Protein AF-A0A2V6NFR3-F1 (afdb_monomer_lite)

Foldseek 3Di:
DPDDPPQDPVNQVVVCPDADADEDQEDDDDQDGPHNDHFKYFNFAQLDHDDPDCVVPPQADDPRNHDGDMDGPDDPVVVVVVCVVDPDDVVD

Sequence (92 aa):
MLYGPGATSVHRQTLANCWLWIANYHAEPRNTAPWGTWRMWQYCGDGKCNLRPRSLFPKSVANIRKAERNIFRGDNAALQAFWRENAWYPSG

Radius of gyration: 15.56 Å; chains: 1; bounding box: 42×28×41 Å

pLDDT: mean 93.52, std 5.65, range [55.22, 98.25]

Secondary structure (DSSP, 8-state):
--S-TT--HHHHHHHHTSPPEEE-SSSPPPPBTTBSS-SEEEEEBTTB---SSTTTS-S-BTTBSS--EEEESS-HHHHHHHHHHH---TT-

Structure (mmCIF, N/CA/C/O backbone):
data_AF-A0A2V6NFR3-F1
#
_entry.id   AF-A0A2V6NFR3-F1
#
loop_
_atom_site.group_PDB
_atom_site.id
_atom_site.type_symbol
_atom_site.label_atom_id
_atom_site.label_alt_id
_atom_site.label_comp_id
_atom_site.label_asym_id
_atom_site.label_entity_id
_atom_site.label_seq_id
_atom_site.pdbx_PDB_ins_code
_atom_site.Cartn_x
_atom_site.Cartn_y
_atom_site.Cartn_z
_atom_site.occupancy
_atom_site.B_iso_or_equiv
_atom_site.auth_seq_id
_atom_site.auth_comp_id
_atom_site.auth_asym_id
_atom_site.auth_atom_id
_atom_site.pdbx_PDB_model_num
ATOM 1 N N . MET A 1 1 ? 4.208 2.936 15.392 1.00 73.38 1 MET A N 1
ATOM 2 C CA . MET A 1 1 ? 2.742 3.112 15.262 1.00 73.38 1 MET A CA 1
ATOM 3 C C . MET A 1 1 ? 2.504 4.092 14.126 1.00 73.38 1 MET A C 1
ATOM 5 O O . MET A 1 1 ? 3.291 5.021 14.014 1.00 73.38 1 MET A O 1
ATOM 9 N N . LEU A 1 2 ? 1.504 3.868 13.267 1.00 83.94 2 LEU A N 1
ATOM 10 C CA . LEU A 1 2 ? 1.258 4.688 12.059 1.00 83.94 2 LEU A CA 1
ATOM 11 C C . LEU A 1 2 ? 0.086 5.669 12.223 1.00 83.94 2 LEU A C 1
ATOM 13 O O . LEU A 1 2 ? -0.522 6.097 11.250 1.00 83.94 2 LEU A O 1
ATOM 17 N N . TYR A 1 3 ? -0.236 6.022 13.462 1.00 86.75 3 TYR A N 1
ATOM 18 C CA . TYR A 1 3 ? -1.224 7.038 13.804 1.00 86.75 3 TYR A CA 1
ATOM 19 C C . TYR A 1 3 ? -0.559 8.145 14.616 1.00 86.75 3 TYR A C 1
ATOM 21 O O . TYR A 1 3 ? 0.412 7.902 15.335 1.00 86.75 3 TYR A O 1
ATOM 29 N N . GLY A 1 4 ? -1.086 9.362 14.496 1.00 88.50 4 GLY A N 1
ATOM 30 C CA . GLY A 1 4 ? -0.574 10.515 15.229 1.00 88.50 4 GLY A CA 1
ATOM 31 C C . GLY A 1 4 ? -0.801 10.404 16.744 1.00 88.50 4 GLY A C 1
ATOM 32 O O . GLY A 1 4 ? -1.695 9.676 17.185 1.00 88.50 4 GLY A O 1
ATOM 33 N N . PRO A 1 5 ? -0.040 11.161 17.554 1.00 90.56 5 PRO A N 1
ATOM 34 C CA . PRO A 1 5 ? -0.120 11.107 19.017 1.00 90.56 5 PRO A CA 1
ATOM 35 C C . PRO A 1 5 ? -1.510 11.464 19.576 1.00 90.56 5 PRO A C 1
ATOM 37 O O . PRO A 1 5 ? -1.869 10.997 20.649 1.00 90.56 5 PRO A O 1
ATOM 40 N N . GLY A 1 6 ? -2.318 12.233 18.838 1.00 93.38 6 GLY A N 1
ATOM 41 C CA . GLY A 1 6 ? -3.694 12.586 19.214 1.00 93.38 6 GLY A CA 1
ATOM 42 C C . GLY A 1 6 ? -4.768 11.561 18.822 1.00 93.38 6 GLY A C 1
ATOM 43 O O . GLY A 1 6 ? -5.957 11.837 18.968 1.00 93.38 6 GLY A O 1
ATOM 44 N N . ALA A 1 7 ? -4.405 10.397 18.275 1.00 93.12 7 ALA A N 1
ATOM 45 C CA . ALA A 1 7 ? -5.395 9.406 17.865 1.00 93.12 7 ALA A CA 1
ATOM 46 C C . ALA A 1 7 ? -6.086 8.771 19.083 1.00 93.12 7 ALA A C 1
ATOM 48 O O . ALA A 1 7 ? -5.448 8.090 19.888 1.00 93.12 7 ALA A O 1
ATOM 49 N N . THR A 1 8 ? -7.405 8.943 19.184 1.00 96.06 8 THR A N 1
ATOM 50 C CA . THR A 1 8 ? -8.242 8.320 20.218 1.00 96.06 8 THR A CA 1
ATOM 51 C C . THR A 1 8 ? -8.401 6.814 19.978 1.00 96.06 8 THR A C 1
ATOM 53 O O . THR A 1 8 ? -8.017 6.287 18.931 1.00 96.06 8 THR A O 1
ATOM 56 N N . SER A 1 9 ? -8.983 6.093 20.942 1.00 94.31 9 SER A N 1
ATOM 57 C CA . SER A 1 9 ? -9.358 4.681 20.759 1.00 94.31 9 SER A CA 1
ATOM 58 C C . SER A 1 9 ? -10.303 4.488 19.571 1.00 94.31 9 SER A C 1
ATOM 60 O O . SER A 1 9 ? -10.074 3.591 18.765 1.00 94.31 9 SER A O 1
ATOM 62 N N . VAL A 1 10 ? -11.289 5.376 19.417 1.00 96.06 10 VAL A N 1
ATOM 63 C CA . VAL A 1 10 ? -12.251 5.367 18.307 1.00 96.06 10 VAL A CA 1
ATOM 64 C C . VAL A 1 10 ? -11.540 5.530 16.965 1.00 96.06 10 VAL A C 1
ATOM 66 O O . VAL A 1 10 ? -11.755 4.722 16.069 1.00 96.06 10 VAL A O 1
ATOM 69 N N . HIS A 1 11 ? -10.619 6.494 16.832 1.00 95.50 11 HIS A N 1
ATOM 70 C CA . HIS A 1 11 ? -9.849 6.663 15.591 1.00 95.50 11 HIS A CA 1
ATOM 71 C C . HIS A 1 11 ? -9.059 5.401 15.235 1.00 95.50 11 HIS A C 1
ATOM 73 O O . HIS A 1 11 ? -9.067 4.959 14.087 1.00 95.50 11 HIS A O 1
ATOM 79 N N . ARG A 1 12 ? -8.389 4.796 16.225 1.00 94.44 12 ARG A N 1
ATOM 80 C CA . ARG A 1 12 ? -7.626 3.558 16.016 1.00 94.44 12 ARG A CA 1
ATOM 81 C C . A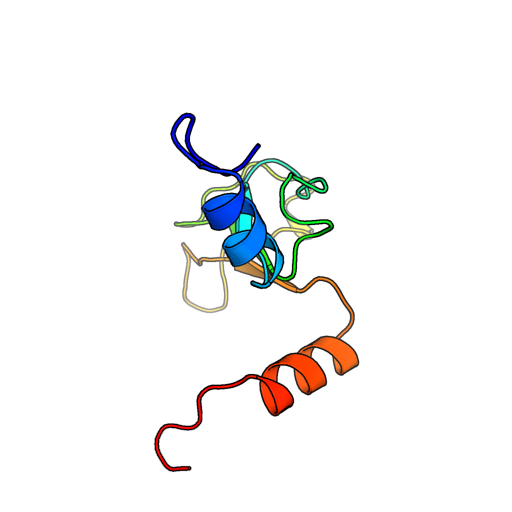RG A 1 12 ? -8.530 2.400 15.599 1.00 94.44 12 ARG A C 1
ATOM 83 O O . ARG A 1 12 ? -8.122 1.613 14.753 1.00 94.44 12 ARG A O 1
ATOM 90 N N . GLN A 1 13 ? -9.735 2.314 16.155 1.00 95.12 13 GLN A N 1
ATOM 91 C CA . GLN A 1 13 ? -10.702 1.280 15.801 1.00 95.12 13 GLN A CA 1
ATOM 92 C C . GLN A 1 13 ? -11.263 1.474 14.390 1.00 95.12 13 GLN A C 1
ATOM 94 O O . GLN A 1 13 ? -11.338 0.508 13.638 1.00 95.12 13 GLN A O 1
ATOM 99 N N . THR A 1 14 ? -11.553 2.712 13.983 1.00 95.25 14 THR A N 1
ATOM 100 C CA . THR A 1 14 ? -11.920 3.020 12.593 1.00 95.25 14 THR A CA 1
ATOM 101 C C . THR A 1 14 ? -10.814 2.604 11.628 1.00 95.25 14 THR A C 1
ATOM 103 O O . THR A 1 14 ? -11.080 1.898 10.661 1.00 95.25 14 THR A O 1
ATOM 106 N N . LEU A 1 15 ? -9.561 2.971 11.915 1.00 94.06 15 LEU A N 1
ATOM 107 C CA . LEU A 1 15 ? -8.415 2.589 11.086 1.00 94.06 15 LEU A CA 1
ATOM 108 C C . LEU A 1 15 ? -8.215 1.069 11.023 1.00 94.06 15 LEU A C 1
ATOM 110 O O . LEU A 1 15 ? -7.893 0.553 9.957 1.00 94.06 15 LEU A O 1
ATOM 114 N N . ALA A 1 16 ? -8.442 0.347 12.127 1.00 93.81 16 ALA A N 1
ATOM 115 C CA . ALA A 1 16 ? -8.340 -1.113 12.174 1.00 93.81 16 ALA A CA 1
ATOM 116 C C . ALA A 1 16 ? -9.312 -1.824 11.213 1.00 93.81 16 ALA A C 1
ATOM 118 O O . ALA A 1 16 ? -9.024 -2.938 10.782 1.00 93.81 16 ALA A O 1
ATOM 119 N N . ASN A 1 17 ? -10.425 -1.175 10.852 1.00 94.25 17 ASN A N 1
ATOM 120 C CA . ASN A 1 17 ? -11.393 -1.691 9.881 1.00 94.25 17 ASN A CA 1
ATOM 121 C C . ASN A 1 17 ? -10.988 -1.420 8.421 1.00 94.25 17 ASN A C 1
ATOM 123 O O . ASN A 1 17 ? -11.602 -1.959 7.504 1.00 94.25 17 ASN A O 1
ATOM 127 N N . CYS A 1 18 ? -9.974 -0.586 8.180 1.00 94.00 18 CYS A N 1
ATOM 128 C CA . CYS A 1 18 ? -9.500 -0.254 6.840 1.00 94.00 18 CYS A CA 1
ATOM 129 C C . CYS A 1 18 ? -8.315 -1.137 6.435 1.00 94.00 18 CYS A C 1
ATOM 131 O O . CYS A 1 18 ? -7.481 -1.507 7.264 1.00 94.00 18 CYS A O 1
ATOM 133 N N . TRP A 1 19 ? -8.159 -1.403 5.137 1.00 95.31 19 TRP A N 1
ATOM 134 C CA . TRP A 1 19 ? -6.907 -1.973 4.641 1.00 95.31 19 TRP A CA 1
ATOM 135 C C . TRP A 1 19 ? -5.774 -0.953 4.720 1.00 95.31 19 TRP A C 1
ATOM 137 O O . TRP A 1 19 ? -5.934 0.208 4.349 1.00 95.31 19 TRP A O 1
ATOM 147 N N . LEU A 1 20 ? -4.599 -1.413 5.147 1.00 95.94 20 LEU A N 1
ATOM 148 C CA . LEU A 1 20 ? -3.395 -0.594 5.153 1.00 95.94 20 LEU A CA 1
ATOM 149 C C . LEU A 1 20 ? -2.655 -0.710 3.817 1.00 95.94 20 LEU A C 1
ATOM 151 O O . LEU A 1 20 ? -2.146 -1.782 3.470 1.00 95.94 20 LEU A O 1
ATOM 155 N N . TRP A 1 21 ? -2.549 0.416 3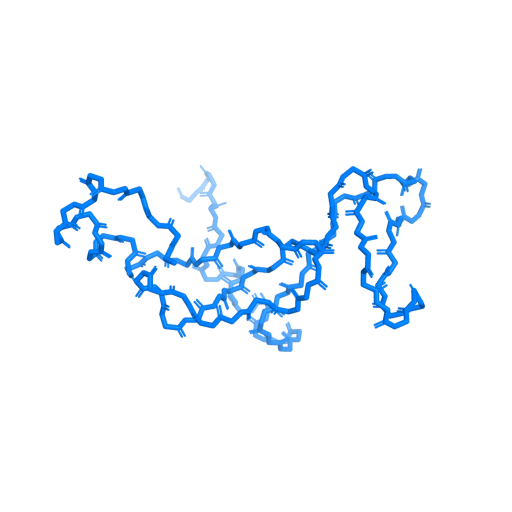.112 1.00 96.44 21 TRP A N 1
ATOM 156 C CA . TRP A 1 21 ? -1.563 0.632 2.058 1.00 96.44 21 TRP A CA 1
ATOM 157 C C . TRP A 1 21 ? -0.443 1.507 2.617 1.00 96.44 21 TRP A C 1
ATOM 159 O O . TRP A 1 21 ? -0.650 2.680 2.913 1.00 96.44 21 TRP A O 1
ATOM 169 N N . ILE A 1 22 ? 0.737 0.921 2.813 1.00 96.38 22 ILE A N 1
ATOM 170 C CA . ILE A 1 22 ? 1.861 1.593 3.469 1.00 96.38 22 ILE A CA 1
ATOM 171 C C . ILE A 1 22 ? 2.983 1.927 2.486 1.00 96.38 22 ILE A C 1
ATOM 173 O O . ILE A 1 22 ? 3.357 1.097 1.658 1.00 96.38 22 ILE A O 1
ATOM 177 N N . ALA A 1 23 ? 3.573 3.112 2.635 1.00 96.25 23 ALA A N 1
ATOM 178 C CA . ALA A 1 23 ? 4.828 3.481 1.993 1.00 96.25 23 ALA A CA 1
ATOM 179 C C . ALA A 1 23 ? 6.016 3.189 2.917 1.00 96.25 23 ALA A C 1
ATOM 181 O O . ALA A 1 23 ? 6.098 3.705 4.032 1.00 96.25 23 ALA A O 1
ATOM 182 N N . ASN A 1 24 ? 6.943 2.351 2.457 1.00 95.69 24 ASN A N 1
ATOM 183 C CA . ASN A 1 24 ? 8.206 2.090 3.146 1.00 95.69 24 ASN A CA 1
ATOM 184 C C . ASN A 1 24 ? 9.270 1.708 2.118 1.00 95.69 24 ASN A C 1
ATOM 186 O O . ASN A 1 24 ? 9.230 0.627 1.543 1.00 95.69 24 ASN A O 1
ATOM 190 N N . TYR A 1 25 ? 10.247 2.574 1.885 1.00 96.56 25 TYR A N 1
ATOM 191 C CA . TYR A 1 25 ? 11.194 2.378 0.785 1.00 96.56 25 TYR A CA 1
ATOM 192 C C . TYR A 1 25 ? 12.468 1.626 1.189 1.00 96.56 25 TYR A C 1
ATOM 194 O O . TYR A 1 25 ? 13.406 1.547 0.387 1.00 96.56 25 TYR A O 1
ATOM 202 N N . HIS A 1 26 ? 12.489 1.096 2.421 1.00 94.56 26 HIS A N 1
ATOM 203 C CA . HIS A 1 26 ? 13.679 0.556 3.076 1.00 94.56 26 HIS A CA 1
ATOM 204 C C . HIS A 1 26 ? 13.655 -0.938 3.372 1.00 94.56 26 HIS A C 1
ATOM 206 O O . HIS A 1 26 ? 14.693 -1.590 3.275 1.00 94.56 26 HIS A O 1
ATOM 212 N N . ALA A 1 27 ? 12.495 -1.482 3.720 1.00 94.44 27 ALA A N 1
ATOM 213 C CA . ALA A 1 27 ? 12.324 -2.893 4.047 1.00 94.44 27 ALA A CA 1
ATOM 214 C C . ALA A 1 27 ? 10.856 -3.298 3.882 1.00 94.44 27 ALA A C 1
ATOM 216 O O . ALA A 1 27 ? 9.981 -2.429 3.844 1.00 94.44 27 ALA A O 1
ATOM 217 N N . GLU A 1 28 ? 10.589 -4.607 3.844 1.00 94.81 28 GLU A N 1
ATOM 218 C CA . GLU A 1 28 ? 9.218 -5.108 3.964 1.00 94.81 28 GLU A CA 1
ATOM 219 C C . GLU A 1 28 ? 8.576 -4.546 5.250 1.00 94.81 28 GLU A C 1
ATOM 221 O O . GLU A 1 28 ? 9.202 -4.575 6.320 1.00 94.81 28 GLU A O 1
ATOM 226 N N . PRO A 1 29 ? 7.348 -4.004 5.185 1.00 95.06 29 PRO A N 1
ATOM 227 C CA . PRO A 1 29 ? 6.684 -3.475 6.358 1.00 95.06 29 PRO A CA 1
ATOM 228 C C . PRO A 1 29 ? 6.366 -4.574 7.367 1.00 95.06 29 PRO A C 1
ATOM 230 O O . PRO A 1 29 ? 5.872 -5.649 7.027 1.00 95.06 29 PRO A O 1
ATOM 233 N N . ARG A 1 30 ? 6.587 -4.265 8.643 1.00 92.81 30 ARG A N 1
ATOM 234 C CA . ARG A 1 30 ? 6.119 -5.095 9.754 1.00 92.81 30 ARG A CA 1
ATOM 235 C C . ARG A 1 30 ? 4.677 -4.743 10.099 1.00 92.81 30 ARG A C 1
ATOM 237 O O . ARG A 1 30 ? 4.226 -3.620 9.854 1.00 92.81 30 ARG A O 1
ATOM 244 N N . ASN A 1 31 ? 3.987 -5.683 10.737 1.00 90.06 31 ASN A N 1
ATOM 245 C CA . ASN A 1 31 ? 2.686 -5.428 11.348 1.00 90.06 31 ASN A CA 1
ATOM 246 C C . ASN A 1 31 ? 2.792 -4.201 12.260 1.00 90.06 31 ASN A C 1
ATOM 248 O O . ASN A 1 31 ? 3.718 -4.099 13.067 1.00 90.06 31 ASN A O 1
ATOM 252 N N . THR A 1 32 ? 1.881 -3.247 12.089 1.00 88.69 32 THR A N 1
ATOM 253 C CA . THR A 1 32 ? 1.942 -1.975 12.802 1.00 88.69 32 THR A CA 1
ATOM 254 C C . THR A 1 32 ? 0.560 -1.558 13.251 1.00 88.69 32 THR A C 1
ATOM 256 O O . THR A 1 32 ? -0.326 -1.339 12.430 1.00 88.69 32 THR A O 1
ATOM 259 N N . ALA A 1 33 ? 0.423 -1.360 14.561 1.00 90.06 33 ALA A N 1
ATOM 260 C CA . ALA A 1 33 ? -0.819 -0.922 15.170 1.00 90.06 33 ALA A CA 1
ATOM 261 C C . ALA A 1 33 ? -1.390 0.349 14.496 1.00 90.06 33 ALA A C 1
ATOM 263 O O . ALA A 1 33 ? -0.620 1.275 14.187 1.00 90.06 33 ALA A O 1
ATOM 264 N N . PRO A 1 34 ? -2.726 0.422 14.338 1.00 94.19 34 PRO A N 1
ATOM 265 C CA . PRO A 1 34 ? -3.723 -0.572 14.765 1.00 94.19 34 PRO A CA 1
ATOM 266 C C . PRO A 1 34 ? -3.884 -1.780 13.827 1.00 94.19 34 PRO A C 1
ATOM 268 O O . PRO A 1 34 ? -4.597 -2.717 14.168 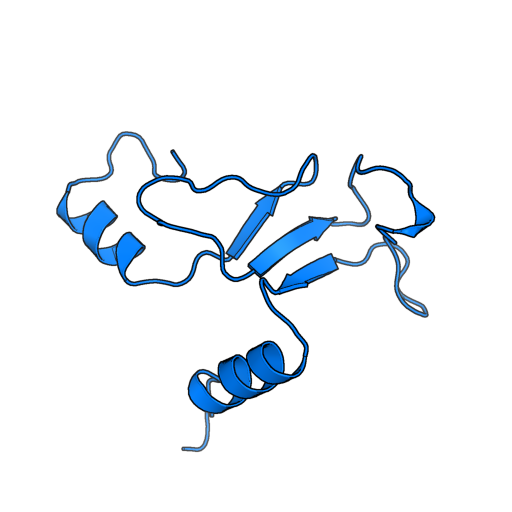1.00 94.19 34 PRO A O 1
ATOM 271 N N . TRP A 1 35 ? -3.231 -1.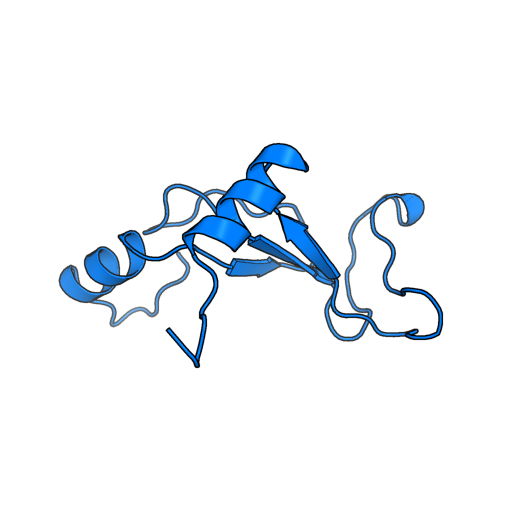787 12.668 1.00 95.44 35 TRP A N 1
ATOM 272 C CA . TRP A 1 35 ? -3.371 -2.866 11.699 1.00 95.44 35 TRP A CA 1
ATOM 273 C C . TRP A 1 35 ? -2.619 -4.127 12.118 1.00 95.44 35 TRP A C 1
ATOM 275 O O . TRP A 1 35 ? -1.429 -4.097 12.443 1.00 95.44 35 TRP A O 1
ATOM 285 N N . GLY A 1 36 ? -3.306 -5.265 12.024 1.00 92.94 36 GLY A N 1
ATOM 286 C CA . GLY A 1 36 ? -2.685 -6.576 12.192 1.00 92.94 36 GLY A CA 1
ATOM 287 C C . GLY A 1 36 ? -1.726 -6.928 11.054 1.00 92.94 36 GLY A C 1
ATOM 288 O O . GLY A 1 36 ? -0.790 -7.681 11.276 1.00 92.94 36 GLY A O 1
ATOM 289 N N . THR A 1 37 ? -1.925 -6.381 9.849 1.00 93.75 37 THR A N 1
ATOM 290 C CA . THR A 1 37 ? -1.031 -6.554 8.693 1.00 93.75 37 THR A CA 1
ATOM 291 C C . THR A 1 37 ? -1.283 -5.475 7.631 1.00 93.75 37 THR A C 1
ATOM 293 O O . THR A 1 37 ? -2.264 -4.736 7.715 1.00 93.75 37 THR A O 1
ATOM 296 N N . TRP A 1 38 ? -0.415 -5.377 6.624 1.00 95.62 38 TRP A N 1
ATOM 297 C CA . TRP A 1 38 ? -0.610 -4.516 5.454 1.00 95.62 38 TRP A CA 1
ATOM 298 C C . TRP A 1 38 ? -1.219 -5.301 4.287 1.00 95.62 38 TRP A C 1
ATOM 300 O O . TRP A 1 38 ? -0.964 -6.492 4.122 1.00 95.62 38 TRP A O 1
ATOM 310 N N . ARG A 1 39 ? -2.026 -4.627 3.460 1.00 96.25 39 ARG A N 1
ATOM 311 C CA . ARG A 1 39 ? -2.609 -5.205 2.237 1.00 96.25 39 ARG A CA 1
ATOM 312 C C . ARG A 1 39 ? -1.775 -4.866 1.008 1.00 96.25 39 ARG A C 1
ATOM 314 O O . ARG A 1 39 ? -1.560 -5.723 0.154 1.00 96.25 39 ARG A O 1
ATOM 321 N N . MET A 1 40 ? -1.291 -3.628 0.958 1.00 97.31 40 MET A N 1
ATOM 322 C CA . MET A 1 40 ? -0.461 -3.093 -0.116 1.00 97.31 40 MET A CA 1
ATOM 323 C C . MET A 1 40 ? 0.780 -2.423 0.470 1.00 97.31 40 MET A C 1
ATOM 325 O O . MET A 1 40 ? 0.715 -1.753 1.503 1.00 97.31 40 MET A O 1
ATOM 329 N N . TRP A 1 41 ? 1.908 -2.578 -0.208 1.00 97.75 41 TRP A N 1
ATOM 330 C CA . TRP A 1 41 ? 3.172 -1.959 0.160 1.00 97.75 41 TRP A CA 1
ATOM 331 C C . TRP A 1 41 ? 3.761 -1.209 -1.030 1.00 97.75 41 TRP A C 1
ATOM 333 O O . TRP A 1 41 ? 4.154 -1.828 -2.015 1.00 97.75 41 TRP A O 1
ATOM 343 N N . GLN A 1 42 ? 3.873 0.111 -0.923 1.00 97.81 42 GLN A N 1
ATOM 344 C CA . GLN A 1 42 ? 4.660 0.924 -1.841 1.00 97.81 42 GLN A CA 1
ATOM 345 C C . GLN A 1 42 ? 6.133 0.853 -1.441 1.00 97.81 42 GLN A C 1
ATOM 347 O O . GLN A 1 42 ? 6.564 1.451 -0.449 1.00 97.81 42 GLN A O 1
ATOM 352 N N . TYR A 1 43 ? 6.908 0.095 -2.211 1.00 97.69 43 TYR A N 1
ATOM 353 C CA . TYR A 1 43 ? 8.324 -0.134 -1.936 1.00 97.69 43 TYR A CA 1
ATOM 354 C C . TYR A 1 43 ? 9.233 0.877 -2.636 1.00 97.69 43 TYR A C 1
ATOM 356 O O . TYR A 1 43 ? 10.416 0.969 -2.311 1.00 97.69 43 TYR A O 1
ATOM 364 N N . CYS A 1 44 ? 8.709 1.628 -3.605 1.00 97.75 44 CYS A N 1
ATOM 365 C CA . CYS A 1 44 ? 9.443 2.654 -4.331 1.00 97.75 44 CYS A CA 1
ATOM 366 C C . CYS A 1 44 ? 8.508 3.796 -4.723 1.00 97.75 44 CYS A C 1
ATOM 368 O O . CYS A 1 44 ? 7.447 3.515 -5.279 1.00 97.75 44 CYS A O 1
ATOM 370 N N . GLY A 1 45 ? 8.948 5.040 -4.503 1.00 96.12 45 GLY A N 1
ATOM 371 C CA . GLY A 1 45 ? 8.273 6.228 -5.026 1.00 96.12 45 GLY A CA 1
ATOM 372 C C . GLY A 1 45 ? 9.215 7.256 -5.636 1.00 96.12 45 GLY A C 1
ATOM 373 O O . GLY A 1 45 ? 10.351 7.404 -5.186 1.00 96.12 45 GLY A O 1
ATOM 374 N N . ASP A 1 46 ? 8.802 7.887 -6.735 1.00 94.69 46 ASP A N 1
ATOM 375 C CA . ASP A 1 46 ? 9.635 8.713 -7.624 1.00 94.69 46 ASP A CA 1
ATOM 376 C C . ASP A 1 46 ? 10.950 7.998 -8.025 1.00 94.69 46 ASP A C 1
ATOM 378 O O . ASP A 1 46 ? 12.030 8.588 -8.102 1.00 94.69 46 ASP A O 1
ATOM 382 N N . GLY A 1 47 ? 10.906 6.670 -8.218 1.00 92.19 47 GLY A N 1
ATOM 383 C CA . GLY A 1 47 ? 12.095 5.847 -8.490 1.00 92.19 47 GLY A CA 1
ATOM 384 C C . GLY A 1 47 ? 13.078 5.717 -7.308 1.00 92.19 47 GLY A C 1
ATOM 385 O O . GLY A 1 47 ? 14.206 5.226 -7.466 1.00 92.19 47 GLY A O 1
ATOM 386 N N . LYS A 1 48 ? 12.686 6.146 -6.104 1.00 93.56 48 LYS A N 1
ATOM 387 C CA . LYS A 1 48 ? 13.500 6.097 -4.884 1.00 93.56 48 LYS A CA 1
ATOM 388 C C . LYS A 1 48 ? 13.103 4.901 -4.020 1.00 93.56 48 LYS A C 1
ATOM 390 O O . LYS A 1 48 ? 11.977 4.789 -3.554 1.00 93.56 48 LYS A O 1
ATOM 395 N N . CYS A 1 49 ? 14.076 4.019 -3.808 1.00 94.88 49 CYS A N 1
ATOM 396 C CA . CYS A 1 49 ? 14.099 2.976 -2.782 1.00 94.88 49 CYS A CA 1
ATOM 397 C C . CYS A 1 49 ? 15.541 2.497 -2.582 1.00 94.88 49 CYS A C 1
ATOM 399 O O . CYS A 1 49 ? 16.381 2.652 -3.484 1.00 94.88 49 CYS A O 1
ATOM 401 N N . ASN A 1 50 ? 15.860 1.927 -1.422 1.00 93.31 50 ASN A N 1
ATOM 402 C CA . ASN A 1 50 ? 17.194 1.382 -1.128 1.00 93.31 50 ASN A CA 1
ATOM 403 C C . ASN A 1 50 ? 17.186 -0.138 -0.880 1.00 93.31 50 ASN A C 1
ATOM 405 O O . ASN A 1 50 ? 18.185 -0.676 -0.411 1.00 93.31 50 ASN A O 1
ATOM 409 N N . LEU A 1 51 ? 16.123 -0.829 -1.300 1.00 95.25 51 LEU A N 1
ATOM 410 C CA . LEU A 1 51 ? 16.005 -2.287 -1.245 1.00 95.25 51 LEU A CA 1
ATOM 411 C C . LEU A 1 51 ? 17.071 -3.007 -2.090 1.00 95.25 51 LEU A C 1
ATOM 413 O O . LEU A 1 51 ? 17.622 -2.473 -3.072 1.00 95.25 51 LEU A O 1
ATOM 417 N N . ARG A 1 52 ? 17.385 -4.237 -1.677 1.00 93.56 52 ARG A N 1
ATOM 418 C CA . ARG A 1 52 ? 18.392 -5.112 -2.285 1.00 93.56 52 ARG A CA 1
ATOM 419 C C . ARG A 1 52 ? 17.907 -6.570 -2.298 1.00 93.56 52 ARG A C 1
ATOM 421 O O . ARG A 1 52 ? 17.196 -6.952 -1.374 1.00 93.56 52 ARG A O 1
ATOM 428 N N . PRO A 1 53 ? 18.326 -7.372 -3.295 1.00 93.88 53 PRO A N 1
ATOM 429 C CA . PRO A 1 53 ? 19.069 -6.976 -4.499 1.00 93.88 53 PRO A CA 1
ATOM 430 C C . PRO A 1 53 ? 18.205 -6.144 -5.466 1.00 93.88 53 PRO A C 1
ATOM 432 O O . PRO A 1 53 ? 16.991 -6.302 -5.526 1.00 93.88 53 PRO A O 1
ATOM 435 N N . ARG A 1 54 ? 18.823 -5.236 -6.241 1.00 89.69 54 ARG A N 1
ATOM 436 C CA . ARG A 1 54 ? 18.085 -4.316 -7.142 1.00 89.69 54 ARG A CA 1
ATOM 437 C C . ARG A 1 54 ? 17.273 -5.039 -8.225 1.00 89.69 54 ARG A C 1
ATOM 439 O O . ARG A 1 54 ? 16.284 -4.487 -8.687 1.00 89.69 54 ARG A O 1
ATOM 446 N N . SER A 1 55 ? 17.684 -6.245 -8.614 1.00 92.00 55 SER A N 1
ATOM 447 C CA . SER A 1 55 ? 16.990 -7.078 -9.603 1.00 92.00 55 SER A CA 1
ATOM 448 C C . SER A 1 55 ? 15.592 -7.505 -9.152 1.00 92.00 55 SER A C 1
ATOM 450 O O . SER A 1 55 ? 14.699 -7.598 -9.985 1.00 92.00 55 SER A O 1
ATOM 452 N N . LEU A 1 56 ? 15.383 -7.710 -7.848 1.00 93.75 56 LEU A N 1
ATOM 453 C CA . LEU A 1 56 ? 14.081 -8.089 -7.287 1.00 93.75 56 LEU A CA 1
ATOM 454 C C . LEU A 1 56 ? 13.172 -6.882 -7.016 1.00 93.75 56 LEU A C 1
ATOM 456 O O . LEU A 1 56 ? 11.967 -7.040 -6.856 1.00 93.75 56 LEU A O 1
ATOM 460 N N . PHE A 1 57 ? 13.736 -5.672 -7.000 1.00 94.94 57 PHE A N 1
ATOM 461 C CA . PHE A 1 57 ? 13.018 -4.432 -6.703 1.00 94.94 57 PHE A CA 1
ATOM 462 C C . PHE A 1 57 ? 13.250 -3.394 -7.810 1.00 94.94 57 PHE A C 1
ATOM 464 O O . PHE A 1 57 ? 13.927 -2.381 -7.585 1.00 94.94 57 PHE A O 1
ATOM 471 N N . PRO A 1 58 ? 12.711 -3.626 -9.023 1.00 94.38 58 PRO A N 1
ATOM 472 C CA . PRO A 1 58 ? 12.825 -2.677 -10.122 1.00 94.38 58 PRO A CA 1
ATOM 473 C C . PRO A 1 58 ? 12.156 -1.348 -9.758 1.00 94.38 58 PRO A C 1
ATOM 475 O O . PRO A 1 58 ? 11.153 -1.317 -9.047 1.00 94.38 58 PRO A O 1
ATOM 478 N N . LYS A 1 59 ? 12.714 -0.245 -10.261 1.00 95.38 59 LYS A N 1
ATOM 479 C CA . LYS A 1 59 ? 12.281 1.140 -9.975 1.00 95.38 59 LYS A CA 1
ATOM 480 C C . LYS A 1 59 ? 11.596 1.825 -11.160 1.00 95.38 59 LYS A C 1
ATOM 482 O O . LYS A 1 59 ? 11.105 2.944 -11.047 1.00 95.38 59 LYS A O 1
ATOM 487 N N . SER A 1 60 ? 11.600 1.150 -12.301 1.00 94.25 60 SER A N 1
ATOM 488 C CA . SER A 1 60 ? 11.031 1.592 -13.566 1.00 94.25 60 SER A CA 1
ATOM 489 C C . SER A 1 60 ? 10.103 0.514 -14.119 1.00 94.25 60 SER A C 1
ATOM 491 O O . SER A 1 60 ? 10.141 -0.644 -13.692 1.00 94.25 60 SER A O 1
ATOM 493 N N . VAL A 1 61 ? 9.241 0.893 -15.054 1.00 93.19 61 VAL A N 1
ATOM 494 C CA . VAL A 1 61 ? 8.405 -0.029 -15.830 1.00 93.19 61 VAL A CA 1
ATOM 495 C C . VAL A 1 61 ? 8.256 0.524 -17.236 1.00 93.19 61 VAL A C 1
ATOM 497 O O . VAL A 1 61 ? 7.919 1.694 -17.382 1.00 93.19 61 VAL A O 1
ATOM 500 N N . ALA A 1 62 ? 8.525 -0.293 -18.257 1.00 93.25 62 ALA A N 1
ATOM 501 C CA . ALA A 1 62 ? 8.474 0.130 -19.657 1.00 93.25 62 ALA A CA 1
ATOM 502 C C . ALA A 1 62 ? 9.189 1.488 -19.879 1.00 93.25 62 ALA A C 1
ATOM 504 O O . ALA A 1 62 ? 10.377 1.618 -19.584 1.00 93.25 62 ALA A O 1
ATOM 505 N N . ASN A 1 63 ? 8.463 2.505 -20.346 1.00 94.62 63 ASN A N 1
ATOM 506 C CA . ASN A 1 63 ? 8.933 3.870 -20.598 1.00 94.62 63 ASN A CA 1
ATOM 507 C C . ASN A 1 63 ? 8.885 4.806 -19.367 1.00 94.62 63 ASN A C 1
ATOM 509 O O . ASN A 1 63 ? 9.259 5.973 -19.468 1.00 94.62 63 ASN A O 1
ATOM 513 N N . ILE A 1 64 ? 8.467 4.323 -18.194 1.00 95.31 64 ILE A N 1
ATOM 514 C CA . ILE A 1 64 ? 8.383 5.105 -16.955 1.00 95.31 64 ILE A CA 1
ATOM 515 C C . ILE A 1 64 ? 9.630 4.852 -16.108 1.00 95.31 64 ILE A C 1
ATOM 517 O O . ILE A 1 64 ? 9.755 3.838 -15.417 1.00 95.31 64 ILE A O 1
ATOM 521 N N . ARG A 1 65 ? 10.570 5.803 -16.136 1.00 93.62 65 ARG A N 1
ATOM 522 C CA . ARG A 1 65 ? 11.855 5.693 -15.424 1.00 93.62 65 ARG A CA 1
ATOM 523 C C . ARG A 1 65 ? 11.727 5.811 -13.902 1.00 93.62 65 ARG A C 1
ATOM 525 O O . ARG A 1 65 ? 12.486 5.168 -13.182 1.00 93.62 65 ARG A O 1
ATOM 532 N N . LYS A 1 66 ? 10.810 6.650 -13.426 1.00 95.94 66 LYS A N 1
ATOM 533 C CA . LYS A 1 66 ? 10.588 6.935 -12.004 1.00 95.94 66 LYS A CA 1
ATOM 534 C C . LYS A 1 66 ? 9.199 6.465 -11.590 1.00 95.94 66 LYS A C 1
ATOM 536 O O . LYS A 1 66 ? 8.304 7.269 -11.364 1.00 95.94 66 LYS A O 1
ATOM 541 N N . ALA A 1 67 ? 9.008 5.153 -11.588 1.00 95.06 67 ALA A N 1
ATOM 542 C CA . ALA A 1 67 ? 7.709 4.573 -11.298 1.00 95.06 67 ALA A CA 1
ATOM 543 C C . ALA A 1 67 ? 7.478 4.467 -9.786 1.00 95.06 67 ALA A C 1
ATOM 545 O O . ALA A 1 67 ? 8.383 4.101 -9.032 1.00 95.06 67 ALA A O 1
ATOM 546 N N . GLU A 1 68 ? 6.238 4.715 -9.372 1.00 96.44 68 GLU A N 1
ATOM 547 C CA . GLU A 1 68 ? 5.705 4.199 -8.114 1.00 96.44 68 GLU A CA 1
ATOM 548 C C . GLU A 1 68 ? 5.554 2.683 -8.245 1.00 96.44 68 GLU A C 1
ATOM 550 O O . GLU A 1 68 ? 5.013 2.187 -9.239 1.00 96.44 68 GLU A O 1
ATOM 555 N N . ARG A 1 69 ? 6.047 1.918 -7.272 1.00 97.38 69 ARG A N 1
ATOM 556 C CA . ARG A 1 69 ? 5.997 0.453 -7.331 1.00 97.38 69 ARG A CA 1
ATOM 557 C C . ARG A 1 69 ? 5.422 -0.116 -6.052 1.00 97.38 69 ARG A C 1
ATOM 559 O O . ARG A 1 69 ? 5.849 0.239 -4.953 1.00 97.38 69 ARG A O 1
ATOM 566 N N . ASN A 1 70 ? 4.474 -1.030 -6.228 1.00 97.31 70 ASN A N 1
ATOM 567 C CA . ASN A 1 70 ? 3.682 -1.595 -5.150 1.00 97.31 70 ASN A CA 1
ATOM 568 C C . ASN A 1 70 ? 3.712 -3.123 -5.175 1.00 97.31 70 ASN A C 1
ATOM 570 O O . ASN A 1 70 ? 3.822 -3.728 -6.241 1.00 97.31 70 ASN A O 1
ATOM 574 N N . ILE A 1 71 ? 3.5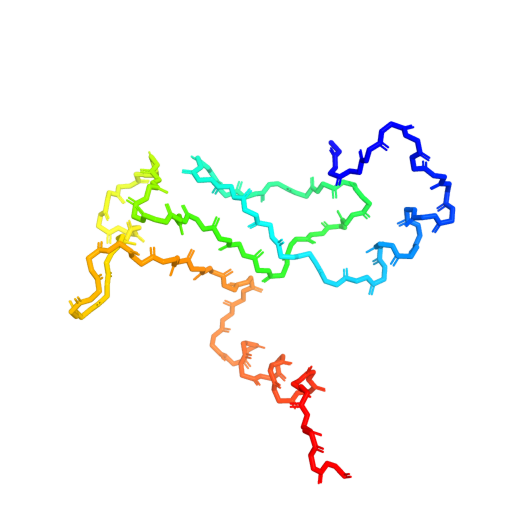94 -3.726 -3.997 1.00 96.81 71 ILE A N 1
ATOM 575 C CA . ILE A 1 71 ? 3.443 -5.164 -3.780 1.00 96.81 71 ILE A CA 1
ATOM 576 C C . ILE A 1 71 ? 2.119 -5.396 -3.055 1.00 96.81 71 ILE A C 1
ATOM 578 O O . ILE A 1 71 ? 1.833 -4.744 -2.050 1.00 96.81 71 ILE A O 1
ATOM 582 N N . PHE A 1 72 ? 1.331 -6.340 -3.558 1.00 97.81 72 PHE A N 1
ATOM 583 C CA . PHE A 1 72 ? 0.161 -6.871 -2.867 1.00 97.81 72 PHE A CA 1
ATOM 584 C C . PHE A 1 72 ? 0.575 -8.022 -1.950 1.00 97.81 72 PHE A C 1
ATOM 586 O O . PHE A 1 72 ? 1.404 -8.851 -2.328 1.00 97.81 72 PHE A O 1
ATOM 593 N N . ARG A 1 73 ? -0.003 -8.093 -0.748 1.00 96.62 73 ARG A N 1
ATOM 594 C CA . ARG A 1 73 ? 0.261 -9.190 0.191 1.00 96.62 73 ARG A CA 1
ATOM 595 C C . ARG A 1 73 ? -0.556 -10.432 -0.167 1.00 96.62 73 ARG A C 1
ATOM 597 O O . ARG A 1 73 ? -1.599 -10.686 0.435 1.00 96.62 73 ARG A O 1
ATOM 604 N N . GLY A 1 74 ? -0.078 -11.199 -1.139 1.00 96.31 74 GLY A N 1
ATOM 605 C CA . GLY A 1 74 ? -0.698 -12.447 -1.574 1.00 96.31 74 GLY A CA 1
ATOM 606 C C . GLY A 1 74 ? -0.240 -12.854 -2.969 1.00 96.31 74 GLY A C 1
ATOM 607 O O . GLY A 1 74 ? 0.640 -12.223 -3.553 1.00 96.31 74 GLY A O 1
ATOM 608 N N . ASP A 1 75 ? -0.847 -13.909 -3.494 1.00 97.94 75 ASP A N 1
ATOM 609 C CA . ASP A 1 75 ? -0.632 -14.344 -4.869 1.00 97.94 75 ASP A CA 1
ATOM 610 C C . ASP A 1 75 ? -1.546 -13.598 -5.862 1.00 97.94 75 ASP A C 1
ATOM 612 O O . ASP A 1 75 ? -2.334 -12.715 -5.506 1.00 97.94 75 ASP A O 1
ATOM 616 N N . ASN A 1 76 ? -1.428 -13.956 -7.141 1.00 97.44 76 ASN A N 1
ATOM 617 C CA . ASN A 1 76 ? -2.213 -13.348 -8.207 1.00 97.44 76 ASN A CA 1
ATOM 618 C C . ASN A 1 76 ? -3.718 -13.664 -8.104 1.00 97.44 76 ASN A C 1
ATOM 620 O O . ASN A 1 76 ? -4.539 -12.819 -8.456 1.00 97.44 76 ASN A O 1
ATOM 624 N N . ALA A 1 77 ? -4.098 -14.848 -7.616 1.00 98.25 77 ALA A N 1
ATOM 625 C CA . ALA A 1 77 ? -5.506 -15.210 -7.466 1.00 98.25 77 ALA A CA 1
ATOM 626 C C . ALA A 1 77 ? -6.171 -14.353 -6.377 1.00 98.25 77 ALA A C 1
ATOM 628 O O . ALA A 1 77 ? -7.235 -13.772 -6.606 1.00 98.25 77 ALA A O 1
ATOM 629 N N . ALA A 1 78 ? -5.498 -14.193 -5.236 1.00 98.00 78 ALA A N 1
ATOM 630 C CA . ALA A 1 78 ? -5.924 -13.328 -4.145 1.00 98.00 78 ALA A CA 1
ATOM 631 C C . ALA A 1 78 ? -5.962 -11.849 -4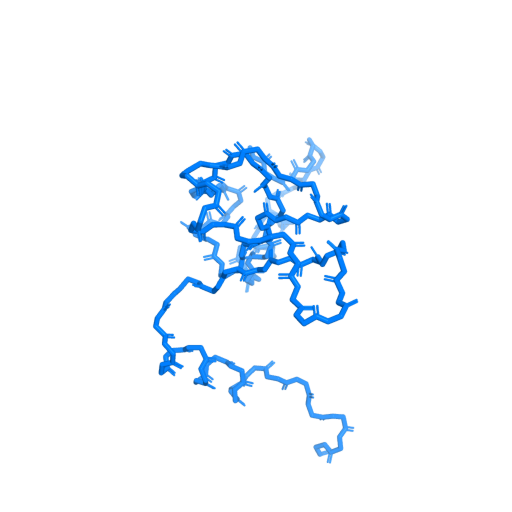.560 1.00 98.00 78 ALA A C 1
ATOM 633 O O . ALA A 1 78 ? -6.898 -11.139 -4.194 1.00 98.00 78 ALA A O 1
ATOM 634 N N . LEU A 1 79 ? -4.990 -11.385 -5.357 1.00 97.38 79 LEU A N 1
ATOM 635 C CA . LEU A 1 79 ? -4.991 -10.027 -5.908 1.00 97.38 79 LEU A CA 1
ATOM 636 C C . LEU A 1 79 ? -6.229 -9.776 -6.780 1.00 97.38 79 LEU A C 1
ATOM 638 O O . LEU A 1 79 ? -6.901 -8.757 -6.625 1.00 97.38 79 LEU A O 1
ATOM 642 N N . GLN A 1 80 ? -6.540 -10.700 -7.691 1.00 97.31 80 GLN A N 1
ATOM 643 C CA . GLN A 1 80 ? -7.698 -10.569 -8.574 1.00 97.31 80 GLN A CA 1
ATOM 644 C C . GLN A 1 80 ? -9.019 -10.604 -7.802 1.00 97.31 80 GLN A C 1
ATOM 646 O O . GLN A 1 80 ? -9.904 -9.801 -8.087 1.00 97.31 80 GLN A O 1
ATOM 651 N N . ALA A 1 81 ? -9.157 -11.509 -6.828 1.00 97.44 81 ALA A N 1
ATOM 652 C CA . ALA A 1 81 ? -10.340 -11.573 -5.972 1.00 97.44 81 ALA A CA 1
ATOM 653 C C . ALA A 1 81 ? -10.536 -10.265 -5.194 1.00 97.44 81 ALA A C 1
ATOM 655 O O . ALA A 1 81 ? -11.601 -9.658 -5.285 1.00 97.44 81 ALA A O 1
ATOM 656 N N . PHE A 1 82 ? -9.472 -9.772 -4.550 1.00 95.81 82 PHE A N 1
ATOM 657 C CA . PHE A 1 82 ? -9.496 -8.525 -3.791 1.00 95.81 82 PHE A CA 1
ATOM 658 C C . PHE A 1 82 ? -10.019 -7.346 -4.619 1.00 95.81 82 PHE A C 1
ATOM 660 O O . PHE A 1 82 ? -10.913 -6.634 -4.169 1.00 95.81 82 PHE A O 1
ATOM 667 N N . TRP A 1 83 ? -9.499 -7.144 -5.831 1.00 94.19 83 TRP A N 1
ATOM 668 C CA . TRP A 1 83 ? -9.952 -6.035 -6.671 1.00 94.19 83 TRP A CA 1
ATOM 669 C C . TRP A 1 83 ? -11.361 -6.238 -7.217 1.00 94.19 83 TRP A C 1
ATOM 671 O O . TRP A 1 83 ? -12.111 -5.273 -7.277 1.00 94.19 83 TRP A O 1
ATOM 681 N N . ARG A 1 84 ? -11.765 -7.462 -7.574 1.00 94.62 84 ARG A N 1
ATOM 682 C CA . ARG A 1 84 ? -13.142 -7.705 -8.033 1.00 94.62 84 ARG A CA 1
ATOM 683 C C . ARG A 1 84 ? -14.172 -7.365 -6.960 1.00 94.62 84 ARG A C 1
ATOM 685 O O . ARG A 1 84 ? -15.163 -6.717 -7.279 1.00 94.62 84 ARG A O 1
ATOM 692 N N . GLU A 1 85 ? -13.916 -7.786 -5.724 1.00 95.06 85 GLU A N 1
ATOM 693 C CA . GLU A 1 85 ? -14.825 -7.614 -4.584 1.00 95.06 85 GLU A CA 1
ATOM 694 C C . GLU A 1 85 ? -14.886 -6.171 -4.072 1.00 95.06 85 GLU A C 1
ATOM 696 O O . GLU A 1 85 ? -15.922 -5.746 -3.572 1.00 95.06 85 GLU A O 1
ATOM 701 N N . ASN A 1 86 ? -13.781 -5.424 -4.175 1.00 93.38 86 ASN A N 1
ATOM 702 C CA . ASN A 1 86 ? -13.617 -4.154 -3.461 1.00 93.38 86 ASN A CA 1
ATOM 703 C C . ASN A 1 86 ? -13.341 -2.950 -4.373 1.00 93.38 86 ASN A C 1
ATOM 705 O O . ASN A 1 86 ? -13.120 -1.844 -3.875 1.00 93.38 86 ASN A O 1
ATOM 709 N N . ALA A 1 87 ? -13.307 -3.138 -5.696 1.00 90.38 87 ALA A N 1
ATOM 710 C CA . ALA A 1 87 ? -13.180 -2.023 -6.625 1.00 90.38 87 ALA A CA 1
ATOM 711 C C . ALA A 1 87 ? -14.398 -1.102 -6.538 1.00 90.38 87 ALA A C 1
ATOM 713 O O . ALA A 1 87 ? -15.540 -1.530 -6.372 1.00 90.38 87 ALA A O 1
ATOM 714 N N . TRP A 1 88 ? -14.137 0.190 -6.699 1.00 88.81 88 TRP A N 1
ATOM 715 C CA . TRP A 1 88 ? -15.195 1.161 -6.891 1.00 88.81 88 TRP A CA 1
ATOM 716 C C . TRP A 1 88 ? -15.693 1.084 -8.336 1.00 88.81 88 TRP A C 1
ATOM 718 O O . TRP A 1 88 ? -14.938 1.361 -9.270 1.00 88.81 88 TRP A O 1
ATOM 728 N N . TYR A 1 89 ? -16.962 0.721 -8.508 1.00 87.12 89 TYR A N 1
ATOM 729 C CA . TYR A 1 89 ? -17.655 0.760 -9.792 1.00 87.12 89 TYR A CA 1
ATOM 730 C C . TYR A 1 89 ? -18.570 1.994 -9.809 1.00 87.12 89 TYR A C 1
ATOM 732 O O . TYR A 1 89 ? -19.646 1.958 -9.216 1.00 87.12 89 TYR A O 1
ATOM 740 N N . PRO A 1 90 ? -18.157 3.109 -10.442 1.00 82.50 90 PRO A N 1
ATOM 741 C CA . PRO A 1 90 ? -18.904 4.371 -10.402 1.00 82.50 90 PRO A CA 1
ATOM 742 C C . PRO A 1 90 ? -20.277 4.314 -11.089 1.00 82.50 90 PRO A C 1
ATOM 744 O O . PRO A 1 90 ? -21.077 5.225 -10.914 1.00 82.50 90 PRO A O 1
ATOM 747 N N . SER A 1 91 ? -20.541 3.268 -11.871 1.00 79.38 91 SER A N 1
ATOM 748 C CA . SER A 1 91 ? -21.782 3.054 -12.617 1.00 79.38 91 SER A CA 1
ATOM 749 C C . SER A 1 91 ? -22.618 1.889 -12.076 1.00 79.38 91 SER A C 1
ATOM 751 O O . SER A 1 91 ? -23.364 1.297 -12.853 1.00 79.38 91 SER A O 1
ATOM 753 N N . GLY A 1 92 ? -22.403 1.493 -10.815 1.00 55.22 92 GLY A N 1
ATOM 754 C CA . GLY A 1 92 ? -23.222 0.474 -10.150 1.00 55.22 92 GLY A CA 1
ATOM 755 C C . GLY A 1 92 ? -24.708 0.797 -10.216 1.00 55.22 92 GLY A C 1
ATOM 756 O O . GLY A 1 92 ? -25.052 1.975 -9.972 1.00 55.22 92 GLY A O 1
#